Protein AF-A0A0V0XQE5-F1 (afdb_monomer_lite)

Sequence (89 aa):
LVALGWIRGDACRWKPFVANRVREIQGLLSPQYWGYCPTQDNPADLASRGCSVTNLSSSLKWWQGPTWLRAPPETWPQAEKEERTEGLE

Organism: NCBI:txid990121

Foldseek 3Di:
DVLLVLLQDQLVVDDPVSSVVSVVVCVVDPSVPDADDDPVQDLVCPVVVDDDPVCCVPDCSNVVGDPCVPPPPVSDDHDDDPPPPPPDD

pLDDT: mean 88.23, std 14.56, range [37.75, 98.19]

Secondary structure (DSSP, 8-state):
-HHHHHHHS-GGGS-HHHHHHHHHHHHHS-GGG-----GGG-THHHHHS---HHHHHT-HHHHH--GGGGS-GGGSPPPP---------

Structure (mmCIF, N/CA/C/O backbone):
data_AF-A0A0V0XQE5-F1
#
_entry.id   AF-A0A0V0XQE5-F1
#
loop_
_atom_site.group_PDB
_atom_site.id
_atom_site.type_symbol
_atom_site.label_atom_id
_atom_site.label_alt_id
_atom_site.label_comp_id
_atom_site.label_asym_id
_atom_site.label_entity_id
_atom_site.label_seq_id
_atom_site.pdbx_PDB_ins_code
_atom_site.Cartn_x
_atom_site.Cartn_y
_atom_site.Cartn_z
_atom_site.occupancy
_atom_site.B_iso_or_equiv
_atom_site.auth_seq_id
_atom_site.auth_comp_id
_atom_site.auth_asym_id
_atom_site.auth_atom_id
_atom_site.pdbx_PDB_model_num
ATOM 1 N N . LEU A 1 1 ? 5.030 1.330 5.749 1.00 66.94 1 LEU A N 1
ATOM 2 C CA . LEU A 1 1 ? 4.511 0.874 7.062 1.00 66.94 1 LEU A CA 1
ATOM 3 C C . LEU A 1 1 ? 3.373 1.748 7.584 1.00 66.94 1 LEU A C 1
ATOM 5 O O . LEU A 1 1 ? 2.348 1.202 7.965 1.00 66.94 1 LEU A O 1
ATOM 9 N N . VAL A 1 2 ? 3.497 3.077 7.500 1.00 83.62 2 VAL A N 1
ATOM 10 C CA . VAL A 1 2 ? 2.499 4.057 7.974 1.00 83.62 2 VAL A CA 1
ATOM 11 C C . VAL A 1 2 ? 1.049 3.741 7.557 1.00 83.62 2 VAL A C 1
ATOM 13 O O . VAL A 1 2 ? 0.201 3.529 8.419 1.00 83.62 2 VAL A O 1
ATOM 16 N N . ALA A 1 3 ? 0.758 3.630 6.255 1.00 92.25 3 ALA A N 1
ATOM 17 C CA . ALA A 1 3 ? -0.614 3.409 5.779 1.00 92.25 3 ALA A CA 1
ATOM 18 C C . ALA A 1 3 ? -1.200 2.050 6.203 1.00 92.25 3 ALA A C 1
ATOM 20 O O . ALA A 1 3 ? -2.347 1.982 6.637 1.00 92.25 3 ALA A O 1
ATOM 21 N N . LEU A 1 4 ? -0.409 0.972 6.131 1.00 94.25 4 LEU A N 1
ATOM 22 C CA . LEU A 1 4 ? -0.845 -0.354 6.580 1.00 94.25 4 LEU A CA 1
ATOM 23 C C . LEU A 1 4 ? -1.128 -0.367 8.091 1.00 94.25 4 LEU A C 1
ATOM 25 O O . LEU A 1 4 ? -2.107 -0.968 8.526 1.00 94.25 4 LEU A O 1
ATOM 29 N N . GLY A 1 5 ? -0.308 0.336 8.879 1.00 93.62 5 GLY A N 1
ATOM 30 C CA . GLY A 1 5 ? -0.541 0.538 10.308 1.00 93.62 5 GLY A CA 1
ATOM 31 C C . GLY A 1 5 ? -1.847 1.285 10.586 1.00 93.62 5 GLY A C 1
ATOM 32 O O . GLY A 1 5 ? -2.597 0.887 11.474 1.00 93.62 5 GLY A O 1
ATOM 33 N N . TRP A 1 6 ? -2.171 2.311 9.793 1.00 96.06 6 TRP A N 1
ATOM 34 C CA . TRP A 1 6 ? -3.455 3.007 9.904 1.00 96.06 6 TRP A CA 1
ATOM 35 C C . TRP A 1 6 ? -4.644 2.104 9.587 1.00 96.06 6 TRP A C 1
ATOM 37 O O . TRP A 1 6 ? -5.603 2.098 10.355 1.00 96.06 6 TRP A O 1
ATOM 47 N N . ILE A 1 7 ? -4.563 1.327 8.501 1.00 96.19 7 ILE A N 1
ATOM 48 C CA . ILE A 1 7 ? -5.624 0.408 8.057 1.00 96.19 7 ILE A CA 1
ATOM 49 C C . ILE A 1 7 ? -5.868 -0.707 9.081 1.00 96.19 7 ILE A C 1
ATOM 51 O O . ILE A 1 7 ? -7.011 -1.107 9.284 1.00 96.19 7 ILE A O 1
ATOM 55 N N . ARG A 1 8 ? -4.813 -1.206 9.735 1.00 94.56 8 ARG A N 1
ATOM 56 C CA . ARG A 1 8 ? -4.915 -2.236 10.783 1.00 94.56 8 ARG A CA 1
ATOM 57 C C . ARG A 1 8 ? -5.307 -1.688 12.154 1.00 94.56 8 ARG A C 1
ATOM 59 O O . ARG A 1 8 ? -5.727 -2.461 13.009 1.00 94.56 8 ARG A O 1
ATOM 66 N N . GLY A 1 9 ? -5.151 -0.387 12.375 1.00 93.00 9 GLY A N 1
ATOM 67 C CA . GLY A 1 9 ? -5.529 0.281 13.614 1.00 93.00 9 GLY A CA 1
ATOM 68 C C . GLY A 1 9 ? -7.003 0.686 13.665 1.00 93.00 9 GLY A C 1
ATOM 69 O O . GLY A 1 9 ? -7.732 0.638 12.676 1.00 93.00 9 GLY A O 1
ATOM 70 N N . ASP A 1 10 ? -7.427 1.148 14.838 1.00 94.62 10 ASP A N 1
ATOM 71 C CA . ASP A 1 10 ? -8.738 1.773 15.014 1.00 94.62 10 ASP A CA 1
ATOM 72 C C . ASP A 1 10 ? -8.760 3.161 14.350 1.00 94.62 10 ASP A C 1
ATOM 74 O O . ASP A 1 10 ? -7.976 4.047 14.709 1.00 94.62 10 ASP A O 1
ATOM 78 N N . ALA A 1 11 ? -9.679 3.348 13.397 1.00 95.12 11 ALA A N 1
ATOM 79 C CA . ALA A 1 11 ? -9.875 4.591 12.658 1.00 95.12 11 ALA A CA 1
ATOM 80 C C . ALA A 1 11 ? -10.085 5.810 13.572 1.00 95.12 11 ALA A C 1
ATOM 82 O O . ALA A 1 11 ? -9.633 6.906 13.240 1.00 95.12 11 ALA A O 1
ATOM 83 N N . CYS A 1 12 ? -10.732 5.630 14.728 1.00 94.75 12 CYS A N 1
ATOM 84 C CA . CYS A 1 12 ? -11.038 6.700 15.680 1.00 94.75 12 CYS A CA 1
ATOM 85 C C . CYS A 1 12 ? -9.789 7.303 16.342 1.00 94.75 12 CYS A C 1
ATOM 87 O O . CYS A 1 12 ? -9.858 8.396 16.899 1.00 94.75 12 CYS A O 1
ATOM 89 N N . ARG A 1 13 ? -8.636 6.628 16.257 1.00 95.38 13 ARG A N 1
ATOM 90 C CA . ARG A 1 13 ? -7.356 7.116 16.796 1.00 95.38 13 ARG A CA 1
ATOM 91 C C . ARG A 1 13 ? -6.649 8.101 15.865 1.00 95.38 13 ARG A C 1
ATOM 93 O O . ARG A 1 13 ? -5.661 8.715 16.268 1.00 95.38 13 ARG A O 1
ATOM 100 N N . TRP A 1 14 ? -7.107 8.235 14.620 1.00 94.75 14 TRP A N 1
ATOM 101 C CA . TRP A 1 14 ? -6.446 9.049 13.606 1.00 94.75 14 TRP A CA 1
ATOM 102 C C . TRP A 1 14 ? -7.100 10.421 13.432 1.00 94.75 14 TRP A C 1
ATOM 104 O O . TRP A 1 14 ? -8.276 10.628 13.723 1.00 94.75 14 TRP A O 1
ATOM 114 N N . LYS A 1 15 ? -6.332 11.379 12.895 1.00 96.56 15 LYS A N 1
ATOM 115 C CA . LYS A 1 15 ? -6.863 12.695 12.507 1.00 96.56 1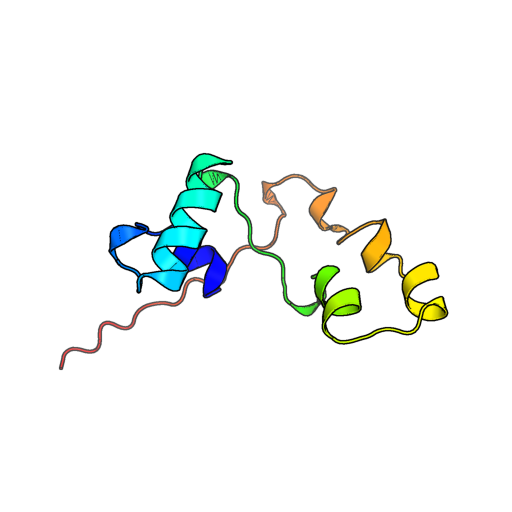5 LYS A CA 1
ATOM 116 C C . LYS A 1 15 ? -7.992 12.531 11.473 1.00 96.56 15 LYS A C 1
ATOM 118 O O . LYS A 1 15 ? -7.909 11.603 10.665 1.00 96.56 15 LYS A O 1
ATOM 123 N N . PRO A 1 16 ? -8.974 13.455 11.409 1.00 97.69 16 PRO A N 1
ATOM 124 C CA . PRO A 1 16 ? -10.197 13.284 10.616 1.00 97.69 16 PRO A CA 1
ATOM 125 C C . PRO A 1 16 ? -9.985 12.817 9.169 1.00 97.69 16 PRO A C 1
ATOM 127 O O . PRO A 1 16 ? -10.679 11.917 8.708 1.00 97.69 16 PRO A O 1
ATOM 130 N N . PHE A 1 17 ? -8.985 13.364 8.469 1.00 96.56 17 PHE A N 1
ATOM 131 C CA . PHE A 1 17 ? -8.658 12.954 7.099 1.00 96.56 17 PHE A CA 1
ATOM 132 C C . PHE A 1 17 ? -8.303 11.462 6.992 1.00 96.56 17 PHE A C 1
ATOM 134 O O . PHE A 1 17 ? -8.858 10.748 6.160 1.00 96.56 17 PHE A O 1
ATOM 141 N N . VAL A 1 18 ? -7.405 10.980 7.855 1.00 97.44 18 VAL A N 1
ATOM 142 C CA . VAL A 1 18 ? -6.970 9.577 7.866 1.00 97.44 18 VAL A CA 1
ATOM 143 C C . VAL A 1 18 ? -8.093 8.683 8.389 1.00 97.44 18 VAL A C 1
ATOM 145 O O . VAL A 1 18 ? -8.373 7.656 7.783 1.00 97.44 18 VAL A O 1
ATOM 148 N N . ALA A 1 19 ? -8.783 9.095 9.456 1.00 97.81 19 ALA A N 1
ATOM 149 C CA . ALA A 1 19 ? -9.890 8.344 10.045 1.00 97.81 19 ALA A CA 1
ATOM 150 C C . ALA A 1 19 ? -11.005 8.056 9.029 1.00 97.81 19 ALA A C 1
ATOM 152 O O . ALA A 1 19 ? -11.486 6.928 8.940 1.00 97.81 19 ALA A O 1
ATOM 153 N N . ASN A 1 20 ? -11.388 9.056 8.230 1.00 98.19 20 ASN A N 1
ATOM 154 C CA . ASN A 1 20 ? -12.433 8.896 7.221 1.00 98.19 20 ASN A CA 1
ATOM 155 C C . ASN A 1 20 ? -12.023 7.899 6.131 1.00 98.19 20 ASN A C 1
ATOM 157 O O . ASN A 1 20 ? -12.790 6.989 5.830 1.00 98.19 20 ASN A O 1
ATOM 161 N N . ARG A 1 21 ? -10.788 7.988 5.620 1.00 97.50 21 ARG A N 1
ATOM 162 C CA . ARG A 1 21 ? -10.279 7.045 4.608 1.0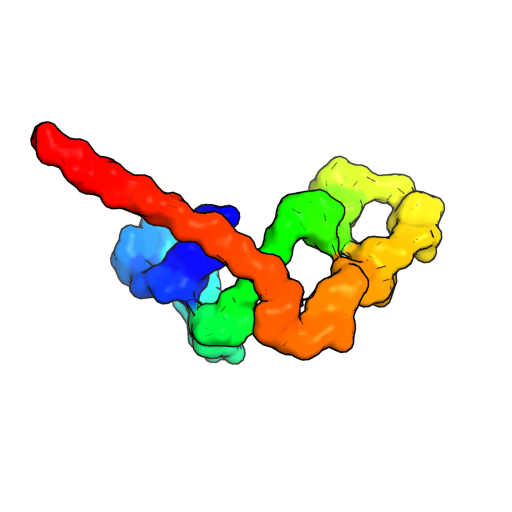0 97.50 21 ARG A CA 1
ATOM 163 C C . ARG A 1 21 ? -10.100 5.633 5.151 1.00 97.50 21 ARG A C 1
ATOM 165 O O . ARG A 1 21 ? -10.432 4.674 4.465 1.00 97.50 21 ARG A O 1
ATOM 172 N N . VAL A 1 22 ? -9.606 5.490 6.380 1.00 97.75 22 VAL A N 1
ATOM 173 C CA . VAL A 1 22 ? -9.491 4.179 7.029 1.00 97.75 22 VAL A CA 1
ATOM 174 C C . VAL A 1 22 ? -10.874 3.558 7.211 1.00 97.75 22 VAL A C 1
ATOM 176 O O . VAL A 1 22 ? -11.036 2.385 6.900 1.00 97.75 22 VAL A O 1
ATOM 179 N N . ARG A 1 23 ? -11.888 4.330 7.624 1.00 97.94 23 ARG A N 1
ATOM 180 C CA . ARG A 1 23 ? -13.264 3.829 7.762 1.00 97.94 23 ARG A CA 1
ATOM 181 C C . ARG A 1 23 ? -13.848 3.359 6.429 1.00 97.94 23 ARG A C 1
ATOM 183 O O . ARG A 1 23 ? -14.463 2.300 6.389 1.00 97.94 23 ARG A O 1
ATOM 190 N N . GLU A 1 24 ? -13.633 4.113 5.352 1.00 98.12 24 GLU A N 1
ATOM 191 C CA . GLU A 1 24 ? -14.023 3.695 3.997 1.00 98.12 24 GLU A CA 1
ATOM 192 C C . GLU A 1 24 ? -13.346 2.371 3.613 1.00 98.12 24 GLU A C 1
ATOM 194 O O . GLU A 1 24 ? -14.018 1.421 3.223 1.00 98.12 24 GLU 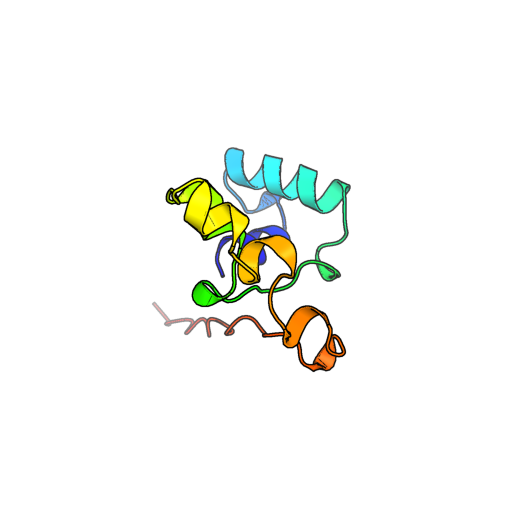A O 1
ATOM 199 N N . ILE A 1 25 ? -12.026 2.276 3.794 1.00 97.50 25 ILE A N 1
ATOM 200 C CA . ILE A 1 25 ? -11.240 1.075 3.486 1.00 97.50 25 ILE A CA 1
ATOM 201 C C . ILE A 1 25 ? -11.718 -0.141 4.293 1.00 97.50 25 ILE A C 1
ATO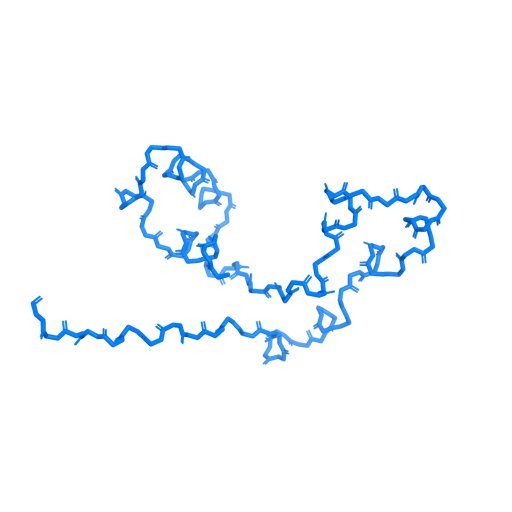M 203 O O . ILE A 1 25 ? -11.952 -1.206 3.723 1.00 97.50 25 ILE A O 1
ATOM 207 N N . GLN A 1 26 ? -11.884 0.017 5.607 1.00 97.38 26 GLN A N 1
ATOM 208 C CA . GLN A 1 26 ? -12.334 -1.042 6.516 1.00 97.38 26 GLN A CA 1
ATOM 209 C C . GLN A 1 26 ? -13.781 -1.468 6.242 1.00 97.38 26 GLN A C 1
ATOM 211 O O . GLN A 1 26 ? -14.128 -2.624 6.472 1.00 97.38 26 GLN A O 1
ATOM 216 N N . GLY A 1 27 ? -14.612 -0.555 5.726 1.00 97.62 27 GLY A N 1
ATOM 217 C CA . GLY A 1 27 ? -15.967 -0.856 5.268 1.00 97.62 27 GLY A CA 1
ATOM 218 C C . GLY A 1 27 ? -16.010 -1.680 3.977 1.00 97.62 27 GLY A C 1
ATOM 219 O O . GLY A 1 27 ? -16.982 -2.398 3.756 1.00 97.62 27 GLY A O 1
ATOM 220 N N . LEU A 1 28 ? -14.967 -1.611 3.140 1.00 97.88 28 LEU A N 1
ATOM 221 C CA . LEU A 1 28 ? -14.852 -2.408 1.913 1.00 97.88 28 LEU A CA 1
ATOM 222 C C . LEU A 1 28 ? -14.266 -3.797 2.172 1.00 97.88 28 LEU A C 1
ATOM 224 O O . LEU A 1 28 ? -14.706 -4.774 1.570 1.00 97.88 28 LEU A O 1
ATOM 228 N N . LEU A 1 29 ? -13.247 -3.886 3.030 1.00 96.88 29 LEU A N 1
ATOM 229 C CA . LEU A 1 29 ? -12.545 -5.136 3.294 1.00 96.88 29 LEU A CA 1
ATOM 230 C C . LEU A 1 29 ? -11.932 -5.143 4.697 1.00 96.88 29 LEU A C 1
ATOM 232 O O . LEU A 1 29 ? -11.305 -4.166 5.111 1.00 96.88 29 LEU A O 1
ATOM 236 N N . SER A 1 30 ? -12.047 -6.278 5.398 1.00 96.19 30 SER A N 1
ATOM 237 C CA . SER A 1 30 ? -11.459 -6.436 6.735 1.00 96.19 30 SER A CA 1
ATOM 238 C C . SER A 1 30 ? -9.950 -6.132 6.725 1.00 96.19 30 SER A C 1
ATOM 240 O O . SER A 1 30 ? -9.244 -6.599 5.821 1.00 96.19 30 SER A O 1
ATOM 242 N N . PRO A 1 31 ? -9.419 -5.428 7.748 1.00 94.88 31 PRO A N 1
ATOM 243 C CA . PRO A 1 31 ? -7.991 -5.141 7.889 1.00 94.88 31 PRO A CA 1
ATOM 244 C C . PRO A 1 31 ? -7.059 -6.348 7.735 1.00 94.88 31 PRO A C 1
ATOM 246 O O . PRO A 1 31 ? -5.912 -6.189 7.318 1.00 94.88 31 PRO A O 1
ATOM 249 N N . GLN A 1 32 ? -7.540 -7.552 8.059 1.00 92.88 32 GLN A N 1
ATOM 250 C CA . GLN A 1 32 ? -6.766 -8.795 7.983 1.00 92.88 32 GLN A CA 1
ATOM 251 C C . GLN A 1 32 ? -6.337 -9.165 6.555 1.00 92.88 32 GLN A C 1
ATOM 253 O O . GLN A 1 32 ? -5.354 -9.877 6.383 1.00 92.88 32 GLN A O 1
ATOM 258 N N . TYR A 1 33 ? -7.047 -8.670 5.538 1.00 93.62 33 TYR A N 1
ATOM 259 C CA . TYR A 1 33 ? -6.734 -8.937 4.132 1.00 93.62 33 TYR A CA 1
ATOM 260 C C . TYR A 1 33 ? -5.736 -7.939 3.533 1.00 93.62 33 TYR A C 1
ATOM 262 O O . TYR A 1 33 ? -5.304 -8.106 2.395 1.00 93.62 33 TYR A O 1
ATOM 270 N N . TRP A 1 34 ? -5.353 -6.898 4.276 1.00 93.38 34 TRP A N 1
ATOM 271 C CA . TRP A 1 34 ? -4.391 -5.906 3.810 1.00 93.38 34 TRP A CA 1
ATOM 272 C C . TRP A 1 34 ? -2.962 -6.356 4.125 1.00 93.38 34 TRP A C 1
ATOM 274 O O . TRP A 1 34 ? -2.608 -6.604 5.284 1.00 93.38 34 TRP A O 1
ATOM 284 N N . GLY A 1 35 ? -2.137 -6.455 3.081 1.00 92.06 35 GLY A N 1
ATOM 285 C CA . GLY A 1 35 ? -0.742 -6.893 3.141 1.00 92.06 35 GLY A CA 1
ATOM 286 C C . GLY A 1 35 ? 0.267 -5.761 2.943 1.00 92.06 35 GLY A C 1
ATOM 287 O O . GLY A 1 35 ? -0.078 -4.649 2.542 1.00 92.06 35 GLY A O 1
ATO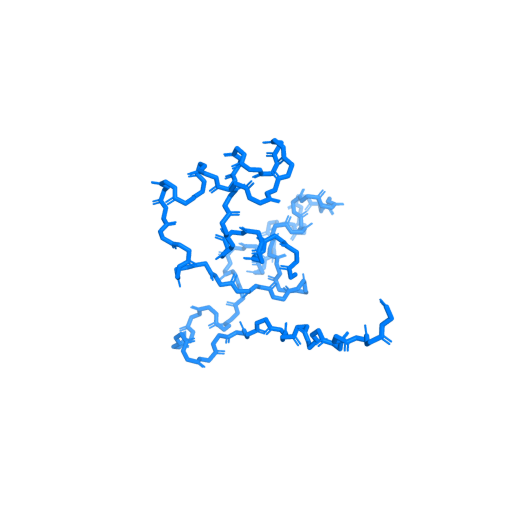M 288 N N . TYR A 1 36 ? 1.534 -6.055 3.231 1.00 93.69 36 TYR A N 1
ATOM 289 C CA . TYR A 1 36 ? 2.647 -5.164 2.916 1.00 93.69 36 TYR A CA 1
ATOM 290 C C . TYR A 1 36 ? 3.142 -5.423 1.491 1.00 93.69 36 TYR A C 1
ATOM 292 O O . TYR A 1 36 ? 3.240 -6.565 1.057 1.00 93.69 36 TYR A O 1
ATOM 300 N N . CYS A 1 37 ? 3.476 -4.353 0.775 1.00 92.44 37 CYS A N 1
ATOM 301 C CA . CYS A 1 37 ? 4.190 -4.414 -0.492 1.00 92.44 37 CYS A CA 1
ATOM 302 C C . CYS A 1 37 ? 5.480 -3.593 -0.337 1.00 92.44 37 CYS A C 1
ATOM 304 O O . CYS A 1 37 ? 5.387 -2.405 -0.004 1.00 92.44 37 CYS A O 1
ATOM 306 N N . PRO A 1 38 ? 6.668 -4.195 -0.532 1.00 92.62 38 PRO A N 1
ATOM 307 C CA . PRO A 1 38 ? 7.930 -3.470 -0.520 1.00 92.62 38 PRO A CA 1
ATOM 308 C C . PRO A 1 38 ? 7.924 -2.316 -1.520 1.00 92.62 38 PRO A C 1
ATOM 310 O O . PRO A 1 38 ? 7.445 -2.463 -2.642 1.00 92.62 38 PRO A O 1
ATOM 313 N N . THR A 1 39 ? 8.515 -1.177 -1.150 1.00 89.50 39 THR A N 1
ATOM 314 C CA . THR A 1 39 ? 8.556 0.024 -2.005 1.00 89.50 39 THR A CA 1
ATOM 315 C C . THR A 1 39 ? 9.110 -0.268 -3.399 1.00 89.50 39 THR A C 1
ATOM 317 O O . THR A 1 39 ? 8.584 0.228 -4.389 1.00 89.50 39 THR A O 1
ATOM 320 N N . GLN A 1 40 ? 10.152 -1.101 -3.494 1.00 89.75 40 GLN A N 1
ATOM 321 C CA . GLN A 1 40 ? 10.757 -1.444 -4.784 1.00 89.75 40 GLN A CA 1
ATOM 322 C C . GLN A 1 40 ? 9.848 -2.306 -5.666 1.00 89.75 40 GLN A C 1
ATOM 324 O O . GLN A 1 40 ? 10.009 -2.301 -6.887 1.00 89.75 40 GLN A O 1
ATOM 329 N N . ASP A 1 41 ? 8.880 -2.996 -5.074 1.00 92.44 41 ASP A N 1
ATOM 330 C CA . ASP A 1 41 ? 7.961 -3.890 -5.768 1.00 92.44 41 ASP A CA 1
ATOM 331 C C . ASP A 1 41 ? 6.621 -3.224 -6.092 1.00 92.44 41 ASP A C 1
ATOM 333 O O . ASP A 1 41 ? 5.863 -3.770 -6.887 1.00 92.44 41 ASP A O 1
ATOM 337 N N . ASN A 1 42 ? 6.330 -2.042 -5.540 1.00 92.06 42 ASN A N 1
ATOM 338 C CA . ASN A 1 42 ? 5.051 -1.366 -5.738 1.00 92.06 42 ASN A CA 1
ATOM 339 C C . ASN A 1 42 ? 4.873 -0.893 -7.197 1.00 92.06 42 ASN A C 1
ATOM 341 O O . ASN A 1 42 ? 5.538 0.060 -7.615 1.00 92.06 42 ASN A O 1
ATOM 345 N N . PRO A 1 43 ? 3.949 -1.474 -7.985 1.00 92.31 43 PRO A N 1
ATOM 346 C CA . PRO A 1 43 ? 3.724 -1.026 -9.357 1.00 92.31 43 PRO A CA 1
ATOM 347 C C . PRO A 1 43 ? 3.133 0.388 -9.423 1.00 92.31 43 PRO A C 1
ATOM 349 O O . PRO A 1 43 ? 3.405 1.111 -10.382 1.00 92.31 43 PRO A O 1
ATOM 352 N N . ALA A 1 44 ? 2.380 0.821 -8.404 1.00 91.06 44 ALA A N 1
ATOM 353 C CA . ALA A 1 44 ? 1.746 2.140 -8.387 1.00 91.06 44 ALA A CA 1
ATOM 354 C C . ALA A 1 44 ? 2.759 3.300 -8.412 1.00 91.06 44 ALA A C 1
ATOM 356 O O . ALA A 1 44 ? 2.430 4.397 -8.873 1.00 91.06 44 ALA A O 1
ATOM 357 N N . ASP A 1 45 ? 4.004 3.063 -7.983 1.00 91.25 45 ASP A N 1
ATOM 358 C CA . ASP A 1 45 ? 5.081 4.054 -8.047 1.00 91.25 45 ASP A CA 1
ATOM 359 C C . ASP A 1 45 ? 5.384 4.473 -9.496 1.00 91.25 45 ASP A C 1
ATOM 361 O O . ASP A 1 45 ? 5.683 5.640 -9.735 1.00 91.25 45 ASP A O 1
ATOM 365 N N . LEU A 1 46 ? 5.237 3.575 -10.481 1.00 90.62 46 LEU A N 1
ATOM 366 C CA . LEU A 1 46 ? 5.482 3.897 -11.894 1.00 90.62 46 LEU A CA 1
ATOM 367 C C . LEU A 1 46 ? 4.490 4.934 -12.433 1.00 90.62 46 LEU A C 1
ATOM 369 O O . LEU A 1 46 ? 4.879 5.841 -13.165 1.00 90.62 46 LEU A O 1
ATOM 373 N N . ALA A 1 47 ? 3.215 4.809 -12.066 1.00 86.75 47 ALA A N 1
ATOM 374 C CA . ALA A 1 47 ? 2.181 5.739 -12.508 1.00 86.75 47 ALA A CA 1
ATOM 375 C C . ALA A 1 47 ? 2.211 7.058 -11.719 1.00 86.75 47 ALA A C 1
ATOM 377 O O . ALA A 1 47 ? 1.973 8.118 -12.289 1.00 86.75 47 ALA A O 1
ATOM 378 N N . SER A 1 48 ? 2.516 7.005 -10.419 1.00 91.12 48 SER A N 1
ATOM 379 C CA . SER A 1 48 ? 2.453 8.175 -9.530 1.00 91.12 48 SER A CA 1
ATOM 380 C C . SER A 1 48 ? 3.714 9.044 -9.538 1.00 91.12 48 SER A C 1
ATOM 382 O O . SER A 1 48 ? 3.601 10.261 -9.419 1.00 91.12 48 SER A O 1
ATOM 384 N N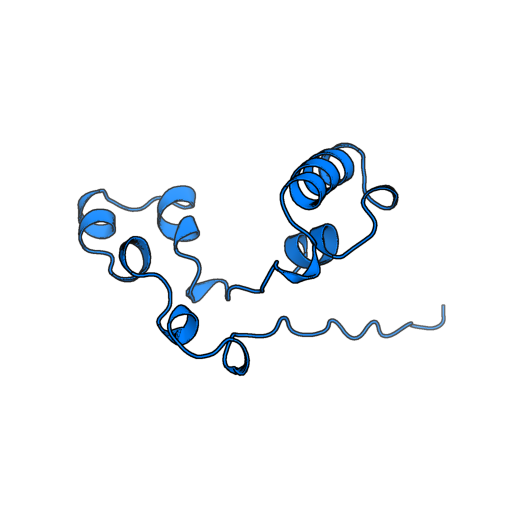 . ARG A 1 49 ? 4.911 8.458 -9.700 1.00 88.62 49 ARG A N 1
ATOM 385 C CA . ARG A 1 49 ? 6.182 9.210 -9.782 1.00 88.62 49 ARG A CA 1
ATOM 386 C C . ARG A 1 49 ? 6.510 9.692 -11.195 1.00 88.62 49 ARG A C 1
ATOM 388 O O . ARG A 1 49 ? 7.423 10.495 -11.364 1.00 88.62 49 ARG A O 1
ATOM 395 N N . GLY A 1 50 ? 5.763 9.213 -12.185 1.00 85.81 50 GLY A N 1
ATOM 396 C CA . GLY A 1 50 ? 5.982 9.502 -13.592 1.00 85.81 50 GLY A CA 1
ATOM 397 C C . GLY A 1 50 ? 6.862 8.449 -14.262 1.00 85.81 50 GLY A C 1
ATOM 398 O O . GLY A 1 50 ? 7.968 8.140 -13.825 1.00 85.81 50 GLY A O 1
ATOM 399 N N . CYS A 1 51 ? 6.353 7.912 -15.364 1.00 88.94 51 CYS A N 1
ATOM 400 C CA . CYS A 1 51 ? 7.035 6.978 -16.245 1.00 88.94 51 CYS A CA 1
ATOM 401 C C . CYS A 1 51 ? 6.646 7.333 -17.685 1.00 88.94 51 CYS A C 1
ATOM 403 O O . CYS A 1 51 ? 5.526 7.790 -17.928 1.00 88.94 51 CYS A O 1
ATOM 405 N N . SER A 1 52 ? 7.551 7.150 -18.648 1.00 93.06 52 SER A N 1
ATOM 406 C CA . SER A 1 52 ? 7.178 7.321 -20.054 1.00 93.06 52 SER A CA 1
ATOM 407 C C . SER A 1 52 ? 6.156 6.254 -20.454 1.00 93.06 52 SER A C 1
ATOM 409 O O . SER A 1 52 ? 6.193 5.130 -19.951 1.00 93.06 52 SER A O 1
ATOM 411 N N . VAL A 1 53 ? 5.264 6.581 -21.393 1.00 92.00 53 VAL A N 1
ATOM 412 C CA . VAL A 1 53 ? 4.262 5.624 -21.898 1.00 92.00 53 VAL A CA 1
ATOM 413 C C . VAL A 1 53 ? 4.940 4.359 -22.426 1.00 92.00 53 VAL A C 1
ATOM 415 O O . VAL A 1 53 ? 4.487 3.256 -22.139 1.00 92.00 53 VAL A O 1
ATOM 418 N N . THR A 1 54 ? 6.073 4.506 -23.117 1.00 94.44 54 THR A N 1
ATOM 419 C CA . THR A 1 54 ? 6.861 3.379 -23.625 1.00 94.44 54 THR A CA 1
ATOM 420 C C . THR A 1 54 ? 7.364 2.481 -22.496 1.00 94.44 54 THR A C 1
ATOM 422 O O . THR A 1 54 ? 7.146 1.273 -22.544 1.00 94.44 54 THR A O 1
ATOM 425 N N . ASN A 1 55 ? 7.962 3.050 -21.447 1.00 91.62 55 ASN A N 1
ATOM 426 C CA . ASN A 1 55 ? 8.463 2.271 -20.311 1.00 91.62 55 ASN A CA 1
ATOM 427 C C . ASN A 1 55 ? 7.325 1.635 -19.505 1.00 91.62 55 ASN A C 1
ATOM 429 O O . ASN A 1 55 ? 7.462 0.516 -19.019 1.00 91.62 55 ASN A O 1
ATOM 433 N N . LEU A 1 56 ? 6.188 2.321 -19.371 1.00 92.50 56 LEU A N 1
ATOM 434 C CA . LEU A 1 56 ? 5.014 1.761 -18.712 1.00 92.50 56 LEU A CA 1
ATOM 435 C C . LEU A 1 56 ? 4.447 0.588 -19.523 1.00 92.50 56 LEU A C 1
ATOM 437 O O . LEU A 1 56 ? 4.139 -0.457 -18.955 1.00 92.50 56 LEU A O 1
ATOM 441 N N . SER A 1 57 ? 4.373 0.731 -20.850 1.00 92.81 57 SER A N 1
ATOM 442 C CA . SER A 1 57 ? 3.851 -0.306 -21.746 1.00 92.81 57 SER A CA 1
ATOM 443 C C . SER A 1 57 ? 4.673 -1.596 -21.700 1.00 92.81 57 SER A C 1
ATOM 445 O O . SER A 1 57 ? 4.094 -2.677 -21.736 1.00 92.81 57 SER A O 1
ATOM 447 N N . SER A 1 58 ? 5.994 -1.499 -21.528 1.00 94.31 58 SER A N 1
ATOM 448 C CA . SER A 1 58 ? 6.902 -2.647 -21.421 1.00 94.31 58 SER A CA 1
ATOM 449 C C . SER A 1 58 ? 7.155 -3.116 -19.981 1.00 94.31 58 SER A C 1
ATOM 451 O O . SER A 1 58 ? 7.861 -4.104 -19.767 1.00 94.31 58 SER A O 1
ATOM 453 N N . SER A 1 59 ? 6.586 -2.445 -18.973 1.00 92.25 59 SER A N 1
ATOM 454 C CA . SER A 1 59 ? 6.840 -2.759 -17.567 1.00 92.25 59 SER A CA 1
ATOM 455 C C . SER A 1 59 ? 6.126 -4.036 -17.131 1.00 92.25 59 SER A C 1
ATOM 457 O O . SER A 1 59 ? 4.935 -4.037 -16.814 1.00 92.25 59 SER A O 1
ATOM 459 N N . LEU A 1 60 ? 6.886 -5.128 -17.012 1.00 91.75 60 LEU A N 1
ATOM 460 C CA . LEU A 1 60 ? 6.387 -6.366 -16.408 1.00 91.75 60 LEU A CA 1
ATOM 461 C C . LEU A 1 60 ? 5.887 -6.132 -14.981 1.00 91.75 60 LEU A C 1
ATOM 463 O O . LEU A 1 60 ? 4.859 -6.678 -14.605 1.00 91.75 60 LEU A O 1
ATOM 467 N N . LYS A 1 61 ? 6.557 -5.273 -14.206 1.00 89.81 61 LYS A N 1
ATOM 468 C CA . LYS A 1 61 ? 6.144 -4.950 -12.834 1.00 89.81 61 LYS A CA 1
ATOM 469 C C . LYS A 1 61 ? 4.731 -4.364 -12.789 1.00 89.81 61 LYS A C 1
ATOM 471 O O . LYS A 1 61 ? 3.957 -4.742 -11.921 1.00 89.81 61 LYS A O 1
ATOM 476 N N . TRP A 1 62 ? 4.389 -3.484 -13.732 1.00 92.31 62 TRP A N 1
ATOM 477 C CA . TRP A 1 62 ? 3.053 -2.889 -13.819 1.00 92.31 62 TRP A CA 1
ATOM 478 C C . TRP A 1 62 ? 1.990 -3.921 -14.204 1.00 92.31 62 TRP A C 1
ATOM 480 O O . TRP A 1 62 ? 0.970 -4.038 -13.533 1.00 92.31 62 TRP A O 1
ATOM 490 N N . TRP A 1 63 ? 2.241 -4.687 -15.266 1.00 92.56 63 TRP A N 1
ATOM 491 C CA . TRP A 1 63 ? 1.235 -5.586 -15.838 1.00 92.56 63 TRP A CA 1
ATOM 492 C C . TRP A 1 63 ? 1.090 -6.916 -15.104 1.00 92.56 63 TRP A C 1
ATOM 494 O O . TRP A 1 63 ? 0.016 -7.509 -15.104 1.00 92.56 63 TRP A O 1
ATOM 504 N N . GLN A 1 64 ? 2.173 -7.413 -14.516 1.00 92.12 64 GLN A N 1
ATOM 505 C CA . GLN A 1 64 ? 2.225 -8.736 -13.897 1.00 92.12 64 GLN A CA 1
ATOM 506 C C . GLN A 1 64 ? 2.301 -8.692 -12.374 1.00 92.12 64 GLN A C 1
ATOM 508 O O . GLN A 1 64 ? 2.060 -9.721 -11.739 1.00 92.12 64 GLN A O 1
ATOM 513 N N . GLY A 1 65 ? 2.627 -7.529 -11.807 1.00 92.06 65 GLY A N 1
ATOM 514 C CA . GLY A 1 65 ? 2.881 -7.368 -10.386 1.00 92.06 65 GLY A CA 1
ATOM 515 C C . GLY A 1 65 ? 4.183 -8.034 -9.920 1.00 92.06 65 GLY A C 1
ATOM 516 O O . GLY A 1 65 ? 4.969 -8.547 -10.725 1.00 92.06 65 GLY A O 1
ATOM 517 N N . PRO A 1 66 ? 4.431 -8.019 -8.601 1.00 93.31 66 PRO A N 1
ATOM 518 C CA . PRO A 1 66 ? 5.566 -8.702 -7.995 1.00 93.31 66 PRO A CA 1
ATOM 519 C C . PRO A 1 66 ? 5.443 -10.221 -8.121 1.00 93.31 66 PRO A C 1
ATOM 521 O O . PRO A 1 66 ? 4.356 -10.785 -7.991 1.00 93.31 66 PRO A O 1
ATOM 524 N N . THR A 1 67 ? 6.565 -10.912 -8.312 1.00 92.50 67 THR A N 1
ATOM 525 C CA . THR A 1 67 ? 6.579 -12.374 -8.493 1.00 92.50 67 THR A CA 1
ATOM 526 C C . THR A 1 67 ? 6.065 -13.126 -7.266 1.00 92.50 67 THR A C 1
ATOM 528 O O . THR A 1 67 ? 5.354 -14.119 -7.418 1.00 92.50 67 THR A O 1
ATOM 531 N N . TRP A 1 68 ? 6.357 -12.630 -6.060 1.00 93.75 68 TRP A N 1
ATOM 532 C CA . TRP A 1 68 ? 5.913 -13.232 -4.799 1.00 93.75 68 TRP A CA 1
ATOM 533 C C . TRP A 1 68 ? 4.392 -13.230 -4.629 1.00 93.75 68 TRP A C 1
ATOM 535 O O . TRP A 1 68 ? 3.868 -14.076 -3.914 1.00 93.75 68 TRP A O 1
ATOM 545 N N . LEU A 1 69 ? 3.657 -12.354 -5.323 1.00 92.81 69 LEU A N 1
ATOM 546 C CA . LEU A 1 69 ? 2.194 -12.319 -5.242 1.00 92.81 69 LEU A CA 1
ATOM 547 C C . LEU A 1 69 ? 1.547 -13.587 -5.824 1.00 92.81 69 LEU A C 1
ATOM 549 O O . LEU A 1 69 ? 0.418 -13.926 -5.482 1.00 92.81 69 LEU A O 1
ATOM 553 N N . ARG A 1 70 ? 2.267 -14.296 -6.704 1.00 91.75 70 ARG A N 1
ATOM 554 C CA . ARG A 1 70 ? 1.843 -15.580 -7.286 1.00 91.75 70 ARG A CA 1
ATOM 555 C C . ARG A 1 70 ? 2.210 -16.781 -6.417 1.00 91.75 70 ARG A C 1
ATOM 557 O O . ARG A 1 70 ? 1.758 -17.887 -6.696 1.00 91.75 70 ARG A O 1
ATOM 564 N N . ALA A 1 71 ? 3.066 -16.579 -5.422 1.00 94.00 71 ALA A N 1
ATOM 565 C CA . ALA A 1 71 ? 3.453 -17.610 -4.480 1.00 94.00 71 ALA A CA 1
ATOM 566 C C . ALA A 1 71 ? 2.425 -17.694 -3.332 1.00 94.00 71 ALA A C 1
ATOM 568 O O . ALA A 1 71 ? 1.612 -16.776 -3.164 1.00 94.00 71 ALA A O 1
ATOM 569 N N . PRO A 1 72 ? 2.429 -18.786 -2.546 1.00 94.94 72 PRO A N 1
ATOM 570 C CA . PRO A 1 72 ? 1.525 -18.939 -1.410 1.00 94.94 72 PRO A CA 1
ATOM 571 C C . PRO A 1 72 ? 1.619 -17.754 -0.425 1.00 94.94 72 PRO A C 1
ATOM 573 O O . PRO A 1 72 ? 2.728 -17.239 -0.229 1.00 94.94 72 PRO A O 1
ATOM 576 N N . PRO A 1 73 ? 0.510 -17.312 0.205 1.00 91.94 73 PRO A N 1
ATOM 577 C CA . PRO A 1 73 ? 0.489 -16.158 1.116 1.00 91.94 73 PRO A CA 1
ATOM 578 C C . PRO A 1 73 ? 1.514 -16.197 2.254 1.00 91.94 73 PRO A C 1
ATOM 580 O O . PRO A 1 73 ? 1.962 -15.157 2.731 1.00 91.94 73 PRO A O 1
ATOM 583 N N . GLU A 1 74 ? 1.935 -17.390 2.659 1.00 93.38 74 GLU A N 1
ATOM 584 C CA . GLU A 1 74 ? 2.953 -17.633 3.683 1.00 93.38 74 GLU A CA 1
ATOM 585 C C . GLU A 1 74 ? 4.336 -17.106 3.272 1.00 93.38 74 GLU A C 1
ATOM 587 O O . GLU A 1 74 ? 5.185 -16.844 4.120 1.00 93.38 74 GLU A O 1
ATOM 592 N N . THR A 1 75 ? 4.562 -16.939 1.968 1.00 93.75 75 THR A N 1
ATOM 593 C CA . THR A 1 75 ? 5.812 -16.425 1.390 1.00 93.75 75 THR A CA 1
ATOM 594 C C . THR A 1 75 ? 5.773 -14.924 1.111 1.00 93.75 75 THR A C 1
ATOM 596 O O . THR A 1 75 ? 6.764 -14.352 0.655 1.00 93.75 75 THR A O 1
ATOM 599 N N . TRP A 1 76 ? 4.636 -14.268 1.358 1.00 94.62 76 TRP A N 1
ATOM 600 C CA . TRP A 1 76 ? 4.483 -12.848 1.075 1.00 94.62 76 TRP A CA 1
ATOM 601 C C . TRP A 1 76 ? 5.311 -11.992 2.040 1.00 94.62 76 TRP A C 1
ATOM 603 O O . TRP A 1 76 ? 5.453 -12.333 3.222 1.00 94.62 76 TRP A O 1
ATOM 613 N N . PRO A 1 77 ? 5.829 -10.846 1.563 1.00 94.12 77 PRO A N 1
ATOM 614 C CA . PRO A 1 77 ? 6.647 -9.961 2.372 1.00 94.12 77 PRO A CA 1
ATOM 615 C C . PRO A 1 77 ? 5.866 -9.464 3.587 1.00 94.12 77 PRO A C 1
ATOM 617 O O . PRO A 1 77 ? 4.741 -8.968 3.489 1.00 94.12 77 PRO A O 1
ATOM 620 N N . GLN A 1 78 ? 6.497 -9.571 4.750 1.00 90.81 78 GLN A N 1
ATOM 621 C CA . GLN A 1 78 ? 5.954 -9.052 5.995 1.00 90.81 78 GLN A CA 1
ATOM 622 C C . GLN A 1 78 ? 6.446 -7.628 6.224 1.00 90.81 78 GLN A C 1
ATOM 624 O O . GLN A 1 78 ? 7.573 -7.269 5.887 1.00 90.81 78 GLN A O 1
ATOM 629 N N . ALA A 1 79 ? 5.577 -6.808 6.804 1.00 83.25 79 ALA A N 1
ATOM 630 C CA . ALA A 1 79 ? 5.977 -5.518 7.336 1.00 83.25 79 ALA A CA 1
ATOM 631 C C . ALA A 1 79 ? 6.979 -5.731 8.480 1.00 83.25 79 ALA A C 1
ATOM 633 O O . ALA A 1 79 ? 6.695 -6.509 9.394 1.00 83.25 79 ALA A O 1
ATOM 634 N N . GLU A 1 80 ? 8.109 -5.022 8.457 1.00 75.44 80 GLU A N 1
ATOM 635 C CA . GLU A 1 80 ? 8.974 -4.915 9.633 1.00 75.44 80 GLU A CA 1
ATOM 636 C C . GLU A 1 80 ? 8.137 -4.387 10.804 1.00 75.44 80 GLU A C 1
ATOM 638 O O . GLU A 1 80 ? 7.377 -3.421 10.667 1.00 75.44 80 GLU A O 1
ATOM 643 N N . LYS A 1 81 ? 8.217 -5.069 11.948 1.00 65.31 81 LYS A N 1
ATOM 644 C CA . LYS A 1 81 ? 7.602 -4.574 13.174 1.00 65.31 81 LYS A CA 1
ATOM 645 C C . LYS A 1 81 ? 8.488 -3.436 13.661 1.00 65.31 81 LYS A C 1
ATOM 647 O O . LYS A 1 81 ? 9.628 -3.682 14.031 1.00 65.31 81 LYS A O 1
ATOM 652 N N . GLU A 1 82 ? 7.976 -2.209 13.658 1.00 56.81 82 GLU A N 1
ATOM 653 C CA . GLU A 1 82 ? 8.572 -1.156 14.480 1.00 56.81 82 GLU A CA 1
ATOM 654 C C . GLU A 1 82 ? 8.460 -1.625 15.936 1.00 56.81 82 GLU A C 1
ATOM 656 O O . GLU A 1 82 ? 7.376 -1.605 16.526 1.00 56.81 82 GLU A O 1
ATOM 661 N N . GLU A 1 83 ? 9.563 -2.122 16.499 1.00 48.97 83 GLU A N 1
ATOM 662 C CA . GLU A 1 83 ? 9.697 -2.262 17.942 1.00 48.97 83 GLU A CA 1
ATOM 663 C C . GLU A 1 83 ? 9.569 -0.856 18.521 1.00 48.97 83 GLU A C 1
ATOM 665 O O . GLU A 1 83 ? 10.457 -0.016 18.380 1.00 48.97 83 GLU A O 1
ATOM 670 N N . ARG A 1 84 ? 8.424 -0.570 19.145 1.00 50.97 84 ARG A N 1
ATOM 671 C CA . ARG A 1 84 ? 8.340 0.557 20.064 1.00 50.97 84 ARG A CA 1
ATOM 672 C C . ARG A 1 84 ? 9.272 0.228 21.219 1.00 50.97 84 ARG A C 1
ATOM 674 O O . ARG A 1 84 ? 8.885 -0.496 22.130 1.00 50.97 84 ARG A O 1
ATOM 681 N N . THR A 1 85 ? 10.488 0.757 21.192 1.00 42.19 85 THR A N 1
ATOM 682 C CA . THR A 1 85 ? 11.186 1.056 22.434 1.00 42.19 85 THR A CA 1
ATOM 683 C C . THR A 1 85 ? 10.316 2.074 23.159 1.00 42.19 85 THR A C 1
ATOM 685 O O . THR A 1 85 ? 10.319 3.263 22.847 1.00 42.19 85 THR A O 1
ATOM 688 N N . GLU A 1 86 ? 9.480 1.590 24.077 1.00 44.44 86 GLU A N 1
ATOM 689 C CA . GLU A 1 86 ? 8.872 2.427 25.105 1.00 44.44 86 GLU A CA 1
ATOM 690 C C . GLU A 1 86 ? 10.022 2.926 25.984 1.00 44.44 86 GLU A C 1
ATOM 692 O O . GLU A 1 86 ? 10.400 2.312 26.979 1.00 44.44 86 GLU A O 1
ATOM 697 N N . GLY A 1 87 ? 10.665 4.001 25.527 1.00 40.44 87 GLY A N 1
ATOM 698 C CA . GLY A 1 87 ? 11.556 4.797 26.345 1.00 40.44 87 GLY A CA 1
ATOM 699 C C . GLY A 1 87 ? 10.740 5.352 27.501 1.00 40.44 87 GLY A C 1
ATOM 700 O O . GLY A 1 87 ? 9.809 6.124 27.290 1.00 40.44 87 GLY A O 1
ATOM 701 N N . LEU A 1 88 ? 11.074 4.879 28.697 1.00 42.06 88 LEU A N 1
ATOM 702 C CA . LEU A 1 88 ? 10.741 5.484 29.976 1.00 42.06 88 LEU A CA 1
ATOM 703 C C . LEU A 1 88 ? 11.264 6.926 29.997 1.00 42.06 88 LEU A C 1
ATOM 705 O O . LEU A 1 88 ? 12.418 7.104 30.364 1.00 42.06 88 LEU A O 1
ATOM 709 N N . GLU A 1 89 ? 10.447 7.911 29.628 1.00 37.75 89 GLU A N 1
ATOM 710 C CA . GLU A 1 89 ? 10.513 9.298 30.126 1.00 37.75 89 GLU A CA 1
ATOM 711 C C . GLU A 1 89 ? 9.109 9.915 30.158 1.00 37.75 89 GLU A C 1
ATOM 713 O O . GLU A 1 89 ? 8.399 9.856 29.126 1.00 37.75 89 GLU A O 1
#

Radius of gyration: 16.37 Å; chains: 1; bounding box: 28×32×54 Å